Protein AF-A0A0M9E104-F1 (afdb_monomer)

Nearest PDB structures (foldseek):
  3g1c-assembly1_A-2  TM=8.193E-01  e=2.989E+00  Lachnospira eligens ATCC 27750
  3frw-assembly2_D  TM=7.583E-01  e=3.199E+00  Blautia obeum ATCC 29174
  3frw-assembly1_A  TM=7.519E-01  e=3.665E+00  Blautia obeum ATCC 29174
  3kor-assembly1_A  TM=9.163E-01  e=7.233E+00  Staphylococcus aureus subsp. aureus USA300_TCH1516

Secondary structure (DSSP, 8-state):
-HHHHHHHHHHHHHHHHHHHHHHHHHHHHHHHTT--HHHHHHHH---HHHHHHT--

Solvent-accessible surface area (backbone atoms only — not comparable to full-atom values): 3275 Å² total; per-residue (Å²): 119,71,68,61,55,54,50,55,50,52,51,52,51,50,52,54,51,49,54,53,53,51,36,51,55,48,42,53,54,40,48,78,70,70,50,53,70,70,57,44,32,68,76,51,69,51,54,70,72,57,55,54,64,74,74,109

Sequence (56 aa):
LAGKQLIEIGEQIGVKQGSKNEKIKTARKMFQKGFEPKLVKEMTGLPDKEIKKLLQ

Foldseek 3Di:
DVVVVVVVVVVVVVVVVVLVVVLLVVLLVCVVVVDDLVVSCVVSVDDPVSSVVSVD

Radius of gyration: 15.1 Å; Cα contacts (8 Å, |Δi|>4): 24; chains: 1; bounding box: 32×18×42 Å

pLDDT: mean 94.94, std 5.99, range [63.41, 98.44]

Structure (mmCIF, N/CA/C/O backbone):
data_AF-A0A0M9E104-F1
#
_entry.id   AF-A0A0M9E104-F1
#
loop_
_atom_site.group_PDB
_atom_site.id
_atom_site.type_symbol
_atom_site.label_atom_id
_atom_site.label_alt_id
_atom_site.label_comp_id
_atom_site.label_asym_id
_atom_site.label_entity_id
_atom_site.label_seq_id
_atom_site.pdbx_PDB_ins_code
_atom_site.Cartn_x
_atom_site.Cartn_y
_atom_site.Cartn_z
_atom_site.occupancy
_atom_site.B_iso_or_equiv
_atom_site.auth_seq_id
_atom_site.auth_comp_id
_atom_site.auth_asym_id
_atom_site.auth_atom_id
_atom_site.pdbx_PDB_model_num
ATOM 1 N N . LEU A 1 1 ? 20.399 -2.550 -30.498 1.00 63.41 1 LEU A N 1
ATOM 2 C CA . LEU A 1 1 ? 18.957 -2.806 -30.248 1.00 63.41 1 LEU A CA 1
ATOM 3 C C . LEU A 1 1 ? 18.686 -3.364 -28.840 1.00 63.41 1 LEU A C 1
ATOM 5 O O . LEU A 1 1 ? 17.797 -2.837 -28.190 1.00 63.41 1 LEU A O 1
ATOM 9 N N . ALA A 1 2 ? 19.478 -4.310 -28.311 1.00 74.62 2 ALA A N 1
ATOM 10 C CA . ALA A 1 2 ? 19.281 -4.874 -26.960 1.00 74.62 2 ALA A CA 1
ATOM 11 C C . ALA A 1 2 ? 19.401 -3.869 -25.786 1.00 74.62 2 ALA A C 1
ATOM 13 O O . ALA A 1 2 ? 18.643 -3.949 -24.826 1.00 74.62 2 ALA A O 1
ATOM 14 N N . GLY A 1 3 ? 20.307 -2.883 -25.865 1.00 83.75 3 GLY A N 1
ATOM 15 C CA . GLY A 1 3 ? 20.522 -1.923 -24.769 1.00 83.75 3 GLY A CA 1
ATOM 16 C C . GLY A 1 3 ? 19.327 -1.007 -24.476 1.00 83.75 3 GLY A C 1
ATOM 17 O O . GLY A 1 3 ? 19.045 -0.724 -23.318 1.00 83.75 3 GLY A O 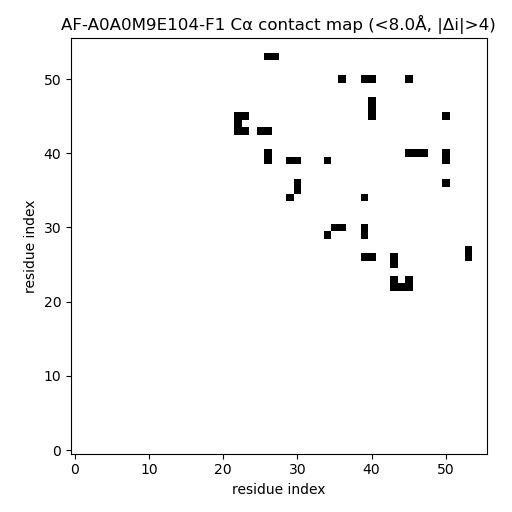1
ATOM 18 N N . LYS A 1 4 ? 18.576 -0.593 -25.506 1.00 88.75 4 LYS A N 1
ATOM 19 C CA . LYS A 1 4 ? 17.410 0.290 -25.339 1.00 88.75 4 LYS A CA 1
ATOM 20 C C . LYS A 1 4 ? 16.264 -0.416 -24.602 1.00 88.75 4 LYS A C 1
ATOM 22 O O . LYS A 1 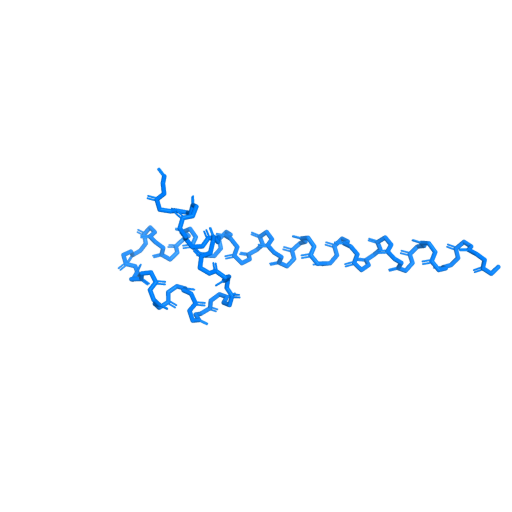4 ? 15.672 0.164 -23.704 1.00 88.75 4 LYS A O 1
ATOM 27 N N . GLN A 1 5 ? 16.024 -1.690 -24.920 1.00 89.50 5 GLN A N 1
ATOM 28 C CA . GLN A 1 5 ? 15.005 -2.501 -24.245 1.00 89.50 5 GLN A CA 1
ATOM 29 C C . GLN A 1 5 ? 15.324 -2.715 -22.759 1.00 89.50 5 GLN A C 1
ATOM 31 O O . GLN A 1 5 ? 14.425 -2.657 -21.927 1.00 89.50 5 GLN A O 1
ATOM 36 N N . LEU A 1 6 ? 16.596 -2.928 -22.405 1.00 92.56 6 LEU A N 1
ATOM 37 C CA . LEU A 1 6 ? 16.998 -3.086 -21.003 1.00 92.56 6 LEU A CA 1
ATOM 38 C C . LEU A 1 6 ? 16.784 -1.804 -20.187 1.00 92.56 6 LEU A C 1
ATOM 40 O O . LEU A 1 6 ? 16.347 -1.885 -19.040 1.00 92.56 6 LEU A O 1
ATOM 44 N N . ILE A 1 7 ? 17.042 -0.635 -20.783 1.00 93.69 7 ILE A N 1
ATOM 45 C CA . ILE A 1 7 ? 16.778 0.666 -20.149 1.00 93.69 7 ILE A CA 1
ATOM 46 C C . ILE A 1 7 ? 15.274 0.850 -19.922 1.00 93.69 7 ILE A C 1
ATOM 48 O O . ILE A 1 7 ? 14.864 1.120 -18.797 1.00 93.69 7 ILE A O 1
ATOM 52 N N . GLU A 1 8 ? 14.447 0.608 -20.943 1.00 94.62 8 GLU A N 1
ATOM 53 C CA . GLU A 1 8 ? 12.985 0.723 -20.833 1.00 94.62 8 GLU A CA 1
ATOM 54 C C . GLU A 1 8 ? 12.407 -0.219 -19.760 1.00 94.62 8 GLU A C 1
ATOM 56 O O . GLU A 1 8 ? 11.523 0.168 -18.993 1.00 94.62 8 GLU A O 1
ATOM 61 N N . ILE A 1 9 ? 12.928 -1.447 -19.647 1.00 94.69 9 ILE A N 1
ATOM 62 C CA . ILE A 1 9 ? 12.539 -2.382 -18.579 1.00 94.69 9 ILE A CA 1
ATOM 63 C C . ILE A 1 9 ? 12.928 -1.825 -17.204 1.00 94.69 9 ILE A C 1
ATOM 65 O O . ILE A 1 9 ? 12.110 -1.851 -16.280 1.00 94.69 9 ILE A O 1
ATOM 69 N N . GLY A 1 10 ? 14.151 -1.309 -17.063 1.00 95.75 10 GLY A N 1
ATOM 70 C CA . GLY A 1 10 ? 14.630 -0.707 -15.818 1.00 95.75 10 GLY A CA 1
ATOM 71 C C . GLY A 1 10 ? 13.767 0.474 -15.371 1.00 95.75 10 GLY A C 1
ATOM 72 O O . GLY A 1 10 ? 13.341 0.527 -14.215 1.00 95.75 10 GLY A O 1
ATOM 73 N N . GLU A 1 11 ? 13.432 1.372 -16.296 1.00 95.75 11 GLU A N 1
ATOM 74 C CA . GLU A 1 11 ? 12.547 2.513 -16.045 1.00 95.75 11 GLU A CA 1
ATOM 75 C C . GLU A 1 11 ? 11.150 2.058 -15.608 1.00 95.75 11 GLU A C 1
ATOM 77 O O . GLU A 1 11 ? 10.629 2.533 -14.595 1.00 95.75 11 GLU A O 1
ATOM 82 N N . GLN A 1 12 ? 10.560 1.075 -16.295 1.00 96.31 12 GLN A N 1
ATOM 83 C CA . GLN A 1 12 ? 9.252 0.535 -15.917 1.00 96.31 12 GLN A CA 1
ATOM 84 C C . GLN A 1 12 ? 9.257 -0.111 -14.527 1.00 96.31 12 GLN A C 1
ATOM 86 O O . GLN A 1 12 ? 8.290 0.044 -13.774 1.00 96.31 12 GLN A O 1
ATOM 91 N N . ILE A 1 13 ? 10.321 -0.836 -14.169 1.00 96.19 13 ILE A N 1
ATOM 92 C CA . ILE A 1 13 ? 10.477 -1.413 -12.827 1.00 96.19 13 ILE A CA 1
ATOM 93 C C . ILE A 1 13 ? 10.559 -0.293 -11.786 1.00 96.19 13 ILE A C 1
ATOM 95 O O . ILE A 1 13 ? 9.847 -0.347 -10.779 1.00 96.19 13 ILE A O 1
ATOM 99 N N . GLY A 1 14 ? 11.361 0.741 -12.048 1.00 96.94 14 GLY A N 1
ATOM 100 C CA . GLY A 1 14 ? 11.499 1.903 -11.171 1.00 96.94 14 GLY A CA 1
ATOM 101 C C . GLY A 1 14 ? 10.167 2.615 -10.931 1.00 96.94 14 GLY A C 1
ATOM 102 O O . GLY A 1 14 ? 9.780 2.829 -9.780 1.00 96.94 14 GLY A O 1
ATOM 103 N N . VAL A 1 15 ? 9.413 2.897 -11.997 1.00 96.56 15 VAL A N 1
ATOM 104 C CA . VAL A 1 15 ? 8.083 3.525 -11.915 1.00 96.56 15 VAL A CA 1
ATOM 105 C C . VAL A 1 15 ? 7.107 2.660 -11.114 1.00 96.56 15 VAL A C 1
ATOM 107 O O . VAL A 1 15 ? 6.424 3.165 -10.218 1.00 96.56 15 VAL A O 1
ATOM 110 N N . LYS A 1 16 ? 7.060 1.345 -11.372 1.00 95.56 16 LYS A N 1
ATOM 111 C CA . LYS A 1 16 ? 6.190 0.417 -10.625 1.00 95.56 16 LYS A CA 1
ATOM 112 C C . LYS A 1 16 ? 6.542 0.388 -9.137 1.00 95.56 16 LYS A C 1
ATOM 114 O O . LYS A 1 16 ? 5.639 0.427 -8.297 1.00 95.56 16 LYS A O 1
ATOM 119 N N . GLN A 1 17 ? 7.831 0.355 -8.804 1.00 95.56 17 GLN A N 1
ATOM 120 C CA . GLN A 1 17 ? 8.285 0.345 -7.416 1.00 95.56 17 GLN A CA 1
ATOM 121 C C . GLN A 1 17 ? 7.982 1.672 -6.709 1.00 95.56 17 GLN A C 1
ATOM 123 O O . GLN A 1 17 ? 7.486 1.660 -5.581 1.00 95.56 17 GLN A O 1
ATOM 128 N N . GLY A 1 18 ? 8.217 2.806 -7.375 1.00 96.75 18 GLY A N 1
ATOM 129 C CA . GLY A 1 18 ? 7.895 4.137 -6.856 1.00 96.75 18 GLY A CA 1
ATOM 130 C C . GLY A 1 18 ? 6.403 4.290 -6.568 1.00 96.75 18 GLY A C 1
ATOM 131 O O . GLY A 1 18 ? 6.022 4.619 -5.443 1.00 96.75 18 GLY A O 1
ATOM 132 N N . SER A 1 19 ? 5.557 3.926 -7.536 1.00 96.62 19 SER A N 1
ATOM 133 C CA . SER A 1 19 ? 4.098 3.952 -7.377 1.00 96.62 19 SER A CA 1
ATOM 134 C C . SER A 1 19 ? 3.631 3.070 -6.213 1.00 96.62 19 SER A C 1
ATOM 136 O O . SER A 1 19 ? 2.804 3.491 -5.400 1.00 96.62 19 SER A O 1
ATOM 138 N N . LYS A 1 20 ? 4.194 1.861 -6.065 1.00 96.25 20 LYS A N 1
ATOM 139 C CA . LYS A 1 20 ? 3.879 0.980 -4.929 1.00 96.25 20 LYS A CA 1
ATOM 140 C C . LYS A 1 20 ? 4.277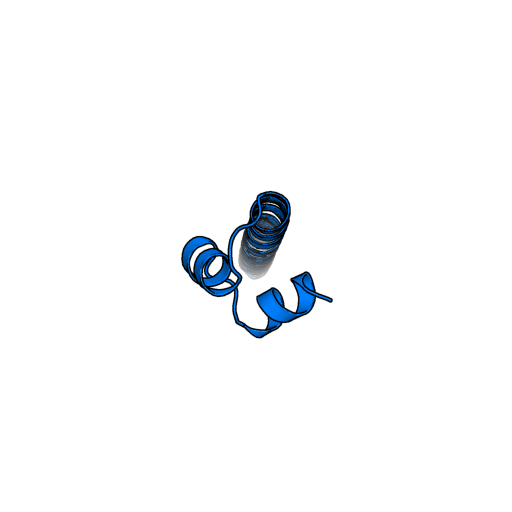 1.611 -3.588 1.00 96.25 20 LYS A C 1
ATOM 142 O O . LYS A 1 20 ? 3.485 1.583 -2.644 1.00 96.25 20 LYS A O 1
ATOM 147 N N . ASN A 1 21 ? 5.477 2.180 -3.499 1.00 97.00 21 ASN A N 1
ATOM 148 C CA . ASN A 1 21 ? 5.983 2.805 -2.275 1.00 97.00 21 ASN A CA 1
ATOM 149 C C . ASN A 1 21 ? 5.126 4.005 -1.851 1.00 97.00 21 ASN A C 1
ATOM 151 O O . ASN A 1 21 ? 4.835 4.175 -0.664 1.00 97.00 21 ASN A O 1
ATOM 155 N N . GLU A 1 22 ? 4.684 4.816 -2.810 1.00 97.81 22 GLU A N 1
ATOM 156 C CA . GLU A 1 22 ? 3.839 5.976 -2.540 1.00 97.81 22 GLU A CA 1
ATOM 157 C C . GLU A 1 22 ? 2.454 5.571 -2.027 1.00 97.81 22 GLU A C 1
ATOM 159 O O . GLU A 1 22 ? 2.003 6.098 -1.008 1.00 97.81 22 GLU A O 1
ATOM 164 N N . LYS A 1 23 ? 1.828 4.554 -2.634 1.00 98.00 23 LYS A N 1
ATOM 165 C CA . LYS A 1 23 ? 0.563 3.983 -2.139 1.00 98.00 23 LYS A CA 1
ATOM 166 C C . LYS A 1 23 ? 0.675 3.515 -0.688 1.00 98.00 23 LYS A C 1
ATOM 168 O O . LYS A 1 23 ? -0.198 3.816 0.122 1.00 98.00 23 LYS A O 1
ATOM 173 N N . ILE A 1 24 ? 1.771 2.836 -0.338 1.00 98.12 24 ILE A N 1
ATOM 174 C CA . ILE A 1 24 ? 2.043 2.391 1.038 1.00 98.12 24 ILE A CA 1
ATOM 175 C C . ILE A 1 24 ? 2.209 3.583 1.991 1.00 98.12 24 ILE A C 1
ATOM 177 O O . ILE A 1 24 ? 1.636 3.590 3.083 1.00 98.12 24 ILE A O 1
ATOM 181 N N . LYS A 1 25 ? 2.968 4.610 1.592 1.00 97.94 25 LYS A N 1
ATOM 182 C CA . LYS A 1 25 ? 3.170 5.823 2.400 1.00 97.94 25 LYS A CA 1
ATOM 183 C C . LYS A 1 25 ? 1.848 6.548 2.656 1.00 97.94 25 LYS A C 1
ATOM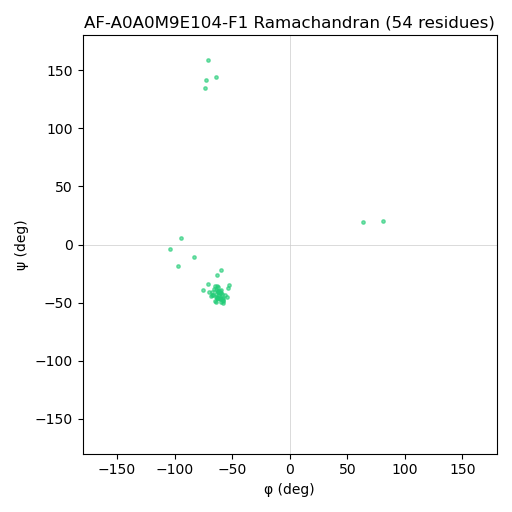 185 O O . LYS A 1 25 ? 1.605 6.988 3.779 1.00 97.94 25 LYS A O 1
ATOM 190 N N . THR A 1 26 ? 0.995 6.641 1.641 1.00 98.19 26 THR A N 1
ATOM 191 C CA . THR A 1 26 ? -0.346 7.219 1.758 1.00 98.19 26 THR A CA 1
ATOM 192 C C . THR A 1 26 ? -1.225 6.386 2.685 1.00 98.19 26 THR A C 1
ATOM 194 O O . THR A 1 26 ? -1.774 6.945 3.631 1.00 98.19 26 THR A O 1
ATOM 197 N N . ALA A 1 27 ? -1.270 5.061 2.514 1.00 98.44 27 ALA A N 1
ATOM 198 C CA . ALA A 1 27 ? -2.027 4.170 3.394 1.00 98.44 27 ALA A CA 1
ATOM 199 C C . ALA A 1 27 ? -1.642 4.343 4.873 1.00 98.44 27 ALA A C 1
ATOM 201 O O . ALA A 1 27 ? -2.515 4.509 5.722 1.00 98.44 27 ALA A O 1
ATOM 202 N N . ARG A 1 28 ? -0.338 4.409 5.186 1.00 98.00 28 ARG A N 1
ATOM 203 C CA . ARG A 1 28 ? 0.150 4.662 6.557 1.00 98.00 28 ARG A CA 1
ATOM 204 C C . ARG A 1 28 ? -0.364 5.984 7.127 1.00 98.00 28 ARG A C 1
ATOM 206 O O . ARG A 1 28 ? -0.833 6.016 8.260 1.00 98.00 28 ARG A O 1
ATOM 213 N N . LYS A 1 29 ? -0.310 7.066 6.344 1.00 98.19 29 LYS A N 1
ATOM 214 C CA . LYS A 1 29 ? -0.834 8.377 6.763 1.00 98.19 29 LYS A CA 1
ATOM 215 C C . LYS A 1 29 ? -2.345 8.349 6.997 1.00 98.19 29 LYS A C 1
ATOM 217 O O . LYS A 1 29 ? -2.827 9.040 7.886 1.00 98.19 29 LYS A O 1
ATOM 222 N N . MET A 1 30 ? -3.090 7.583 6.201 1.00 98.19 30 MET A N 1
ATOM 223 C CA . MET A 1 30 ? -4.537 7.427 6.376 1.00 98.19 30 MET A CA 1
ATOM 224 C C . MET A 1 30 ? -4.857 6.659 7.661 1.00 98.19 30 MET A C 1
ATOM 226 O O . MET A 1 30 ? -5.690 7.114 8.440 1.00 98.19 30 MET A O 1
ATOM 230 N N . PHE A 1 31 ? -4.140 5.570 7.948 1.00 97.94 31 PHE A N 1
ATOM 231 C CA . PHE A 1 31 ? -4.295 4.846 9.214 1.00 97.94 31 PHE A CA 1
ATOM 232 C C . PHE A 1 31 ? -3.977 5.719 10.430 1.00 97.94 31 PHE A C 1
ATOM 234 O O . PHE A 1 31 ? -4.747 5.738 11.384 1.00 97.94 31 PHE A O 1
ATOM 241 N N . GLN A 1 32 ? -2.919 6.532 10.366 1.00 97.25 32 GLN A N 1
ATOM 242 C CA . GLN A 1 32 ? -2.603 7.515 11.414 1.00 97.25 32 GLN A CA 1
ATOM 243 C C . GLN A 1 32 ? -3.714 8.554 11.637 1.00 97.25 32 GLN A C 1
ATOM 245 O O . GLN A 1 32 ? -3.778 9.166 12.698 1.00 97.25 32 GLN A O 1
ATOM 250 N N . LYS A 1 33 ? -4.582 8.766 10.643 1.00 97.69 33 LYS A N 1
ATOM 251 C CA . LYS A 1 33 ? -5.742 9.662 10.716 1.00 97.69 33 LYS A CA 1
ATOM 252 C C . LYS A 1 33 ? -7.040 8.938 11.100 1.00 97.69 33 LYS A C 1
ATOM 254 O O . LYS A 1 33 ? -8.091 9.566 11.065 1.00 97.69 33 LYS A O 1
ATOM 259 N N . GLY A 1 34 ? -6.983 7.649 11.438 1.00 97.38 34 GLY A N 1
ATOM 260 C CA . GLY A 1 34 ? -8.145 6.865 11.866 1.00 97.38 34 GLY A CA 1
ATOM 261 C C . GLY A 1 34 ? -9.020 6.340 10.726 1.00 97.38 34 GLY A C 1
ATOM 262 O O . GLY A 1 34 ? -10.185 6.032 10.949 1.00 97.38 34 GLY A O 1
ATOM 263 N N . PHE A 1 35 ? -8.499 6.253 9.498 1.00 98.12 35 PHE A N 1
ATOM 264 C CA . PHE A 1 35 ? -9.261 5.688 8.384 1.00 98.12 35 PHE A CA 1
ATOM 265 C C . PHE A 1 35 ? -9.367 4.164 8.513 1.00 98.12 35 PHE A C 1
ATOM 267 O O . PHE A 1 35 ? -8.369 3.475 8.721 1.00 98.12 35 PHE A O 1
ATOM 274 N N . GLU A 1 36 ? -10.575 3.643 8.298 1.00 97.69 36 GLU A N 1
ATOM 275 C CA . GLU A 1 36 ? -10.871 2.211 8.328 1.00 97.69 36 GLU A CA 1
ATOM 276 C C . GLU A 1 36 ? -10.133 1.431 7.217 1.00 97.69 36 GLU A C 1
ATOM 278 O O . GLU A 1 36 ? -10.039 1.913 6.080 1.00 97.69 36 GLU A O 1
ATOM 283 N N . PRO A 1 37 ? -9.685 0.182 7.466 1.00 97.06 37 PRO A N 1
ATOM 284 C CA . PRO A 1 37 ? -8.942 -0.623 6.489 1.00 97.06 37 PRO A CA 1
ATOM 285 C C . PRO A 1 37 ? -9.624 -0.791 5.130 1.00 97.06 37 PRO A C 1
ATOM 287 O O . PRO A 1 37 ? -8.951 -0.766 4.096 1.00 97.06 37 PRO A O 1
ATOM 290 N N . LYS A 1 38 ? -10.957 -0.924 5.111 1.00 97.31 38 LYS A N 1
ATOM 291 C CA . LYS A 1 38 ? -11.737 -1.043 3.870 1.00 97.31 38 LYS A CA 1
ATOM 292 C C . LYS A 1 38 ? -11.631 0.223 3.014 1.00 97.31 38 LYS A C 1
ATOM 294 O O . LYS A 1 38 ? -11.414 0.121 1.811 1.00 97.31 38 LYS A O 1
ATOM 299 N N . 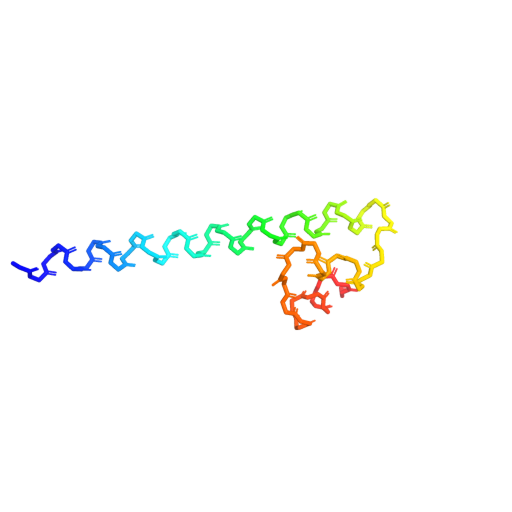LEU A 1 39 ? -11.714 1.395 3.645 1.00 97.88 39 LEU A N 1
ATOM 300 C CA . LEU A 1 39 ? -11.601 2.684 2.967 1.00 97.88 39 LEU A CA 1
ATOM 301 C C . LEU A 1 39 ? -10.168 2.933 2.483 1.00 97.88 39 LEU A C 1
ATOM 303 O O . L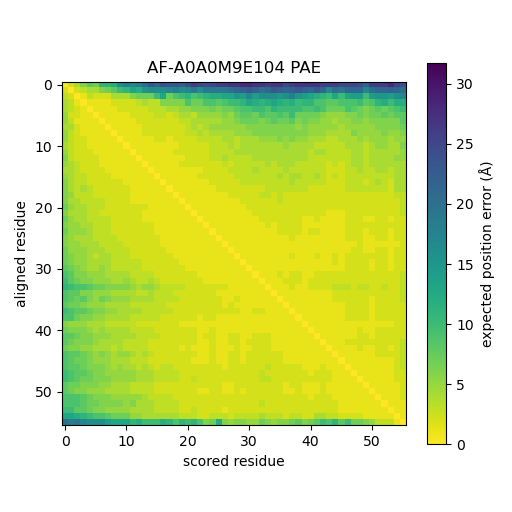EU A 1 39 ? -9.958 3.379 1.359 1.00 97.88 39 LEU A O 1
ATOM 307 N N . VAL A 1 40 ? -9.160 2.588 3.290 1.00 98.12 40 VAL A N 1
ATOM 308 C CA . VAL A 1 40 ? -7.752 2.708 2.876 1.00 98.12 40 VAL A CA 1
ATOM 309 C C . VAL A 1 40 ? -7.446 1.814 1.670 1.00 98.12 40 VAL A C 1
ATOM 311 O O . VAL A 1 40 ? -6.759 2.249 0.742 1.00 98.12 40 VAL A O 1
ATOM 314 N N . LYS A 1 41 ? -7.984 0.589 1.642 1.00 97.88 41 LYS A N 1
ATOM 315 C CA . LYS A 1 41 ? -7.878 -0.322 0.492 1.00 97.88 41 LYS A CA 1
ATOM 316 C C . LYS A 1 41 ? -8.460 0.301 -0.775 1.00 97.88 41 LYS A C 1
ATOM 318 O O . LYS A 1 41 ? -7.788 0.314 -1.802 1.00 97.88 41 LYS A O 1
ATOM 323 N N . GLU A 1 42 ? -9.681 0.816 -0.687 1.00 97.88 42 GLU A N 1
ATOM 324 C CA . GLU A 1 42 ? -10.390 1.429 -1.811 1.00 97.88 42 GLU A CA 1
ATOM 325 C C . GLU A 1 42 ? -9.626 2.637 -2.371 1.00 97.88 42 GLU A C 1
ATOM 327 O O . GLU A 1 42 ? -9.363 2.702 -3.569 1.00 97.88 42 GLU A O 1
ATOM 332 N N . MET A 1 43 ? -9.162 3.530 -1.494 1.00 97.50 43 MET A N 1
ATOM 333 C CA . MET A 1 43 ? -8.487 4.773 -1.884 1.00 97.50 43 MET A CA 1
ATOM 334 C C . MET A 1 43 ? -7.081 4.556 -2.458 1.00 97.50 43 MET A C 1
ATOM 336 O O . MET A 1 43 ? -6.635 5.304 -3.324 1.00 97.50 43 MET A O 1
ATOM 340 N N . THR A 1 44 ? -6.348 3.555 -1.965 1.00 97.12 44 THR A N 1
ATOM 341 C CA . THR A 1 44 ? -4.953 3.313 -2.384 1.00 97.12 44 THR A CA 1
ATOM 342 C C . THR A 1 44 ? -4.823 2.248 -3.471 1.00 97.12 44 THR A C 1
ATOM 344 O O . THR A 1 44 ? -3.785 2.158 -4.138 1.00 97.12 44 THR A O 1
ATOM 347 N N . GLY A 1 45 ? -5.854 1.417 -3.649 1.00 97.31 45 GLY A N 1
ATOM 348 C CA . GLY A 1 45 ? -5.827 0.255 -4.533 1.00 97.31 45 GLY A CA 1
ATOM 349 C C . GLY A 1 45 ? -4.808 -0.808 -4.109 1.00 97.31 45 GLY A C 1
ATOM 350 O O . GLY A 1 45 ? -4.370 -1.605 -4.939 1.00 97.31 45 GLY A O 1
ATOM 351 N N . LEU A 1 46 ? -4.361 -0.797 -2.849 1.00 97.44 46 LEU A N 1
ATOM 352 C CA . LEU A 1 46 ? -3.471 -1.829 -2.320 1.00 9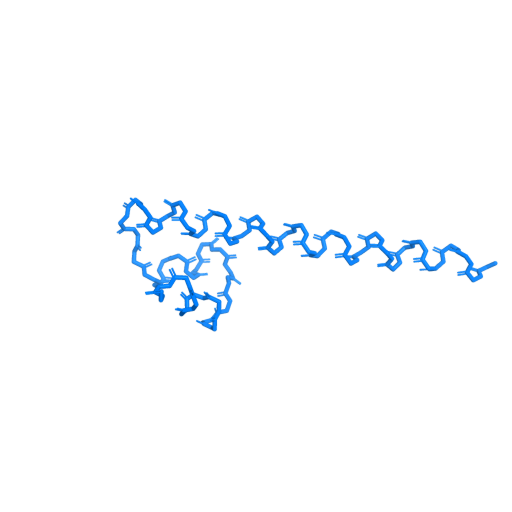7.44 46 LEU A CA 1
ATOM 353 C C . LEU A 1 46 ? -4.242 -3.144 -2.113 1.00 97.44 46 LEU A C 1
ATOM 355 O O . LEU A 1 46 ? -5.389 -3.121 -1.670 1.00 97.44 46 LEU A O 1
ATOM 359 N N . PRO A 1 47 ? -3.632 -4.310 -2.389 1.00 96.50 47 PRO A N 1
ATOM 360 C CA . PRO A 1 47 ? -4.281 -5.593 -2.148 1.00 96.50 47 PRO A CA 1
ATOM 361 C C . PRO A 1 47 ? -4.385 -5.881 -0.646 1.00 96.50 47 PRO A C 1
ATOM 363 O O . PRO A 1 47 ? -3.575 -5.400 0.149 1.00 96.50 47 PRO A O 1
ATOM 366 N N . ASP A 1 48 ? -5.315 -6.760 -0.258 1.00 95.94 48 ASP A N 1
ATOM 367 C CA . ASP A 1 48 ? -5.563 -7.110 1.151 1.00 95.94 48 ASP A CA 1
ATOM 368 C C . ASP A 1 48 ? -4.300 -7.554 1.893 1.00 95.94 48 ASP A C 1
ATOM 370 O O . ASP A 1 48 ? -4.128 -7.255 3.070 1.00 95.94 48 ASP A O 1
ATOM 374 N N . LYS A 1 49 ? -3.381 -8.239 1.202 1.00 96.25 49 LYS A N 1
ATOM 375 C CA . LYS A 1 49 ? -2.100 -8.663 1.777 1.00 96.25 49 LYS A CA 1
ATOM 376 C C . LYS A 1 49 ? -1.247 -7.478 2.236 1.00 96.25 49 LYS A C 1
ATOM 378 O O . LYS A 1 49 ? -0.608 -7.575 3.277 1.00 96.25 49 LYS A O 1
ATOM 383 N 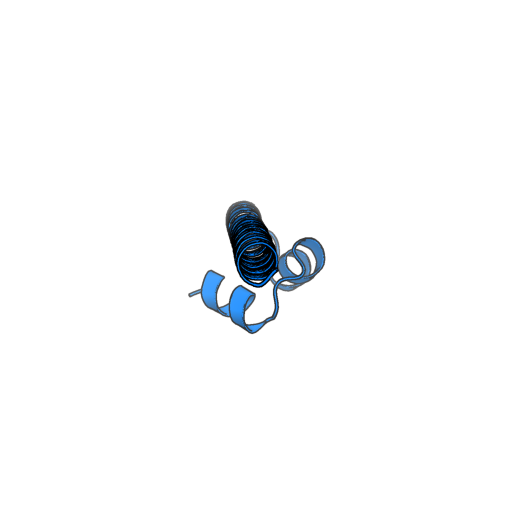N . GLU A 1 50 ? -1.214 -6.389 1.471 1.00 96.06 50 GLU A N 1
ATOM 384 C CA . GLU A 1 50 ? -0.455 -5.190 1.846 1.00 96.06 50 GLU A CA 1
ATOM 385 C C . GLU A 1 50 ? -1.187 -4.417 2.946 1.00 96.06 50 GLU A C 1
ATOM 387 O O . GLU A 1 50 ? -0.553 -3.994 3.903 1.00 96.06 50 GLU A O 1
ATOM 392 N N . ILE A 1 51 ? -2.520 -4.324 2.884 1.00 97.62 51 ILE A N 1
ATOM 393 C CA . ILE A 1 51 ? -3.322 -3.714 3.956 1.00 97.62 51 ILE A CA 1
ATOM 394 C C . ILE A 1 51 ? -3.098 -4.432 5.292 1.00 97.62 51 ILE A C 1
ATOM 396 O O . ILE A 1 51 ? -2.799 -3.785 6.289 1.00 97.62 51 ILE A O 1
ATOM 400 N N . LYS A 1 52 ? -3.148 -5.770 5.306 1.00 95.81 52 LYS A N 1
A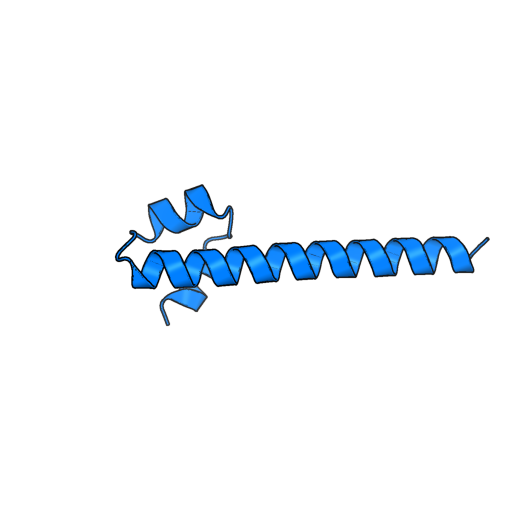TOM 401 C CA . LYS A 1 52 ? -2.894 -6.575 6.511 1.00 95.81 52 LYS A CA 1
ATOM 402 C C . LYS A 1 52 ? -1.491 -6.354 7.077 1.00 95.81 52 LYS A C 1
ATOM 404 O O . LYS A 1 52 ? -1.354 -6.215 8.283 1.00 95.81 52 LYS A O 1
ATOM 409 N N . LYS A 1 53 ? -0.465 -6.272 6.222 1.00 95.81 53 LYS A N 1
ATOM 410 C CA . LYS A 1 53 ? 0.916 -5.984 6.650 1.00 95.81 53 LYS A CA 1
ATOM 411 C C . LYS A 1 53 ? 1.083 -4.606 7.291 1.00 95.81 53 LYS A C 1
ATOM 413 O O . LYS A 1 53 ? 2.029 -4.416 8.038 1.00 95.81 53 LYS A O 1
ATOM 418 N N . LEU A 1 54 ? 0.233 -3.638 6.952 1.00 94.25 54 LEU A N 1
ATOM 419 C CA . LEU A 1 54 ? 0.303 -2.282 7.506 1.00 94.25 54 LEU A CA 1
ATOM 420 C C . LEU A 1 54 ? -0.379 -2.144 8.872 1.00 94.25 54 LEU A C 1
ATOM 422 O O . LEU A 1 54 ? -0.224 -1.102 9.499 1.00 94.25 54 LEU A O 1
ATOM 426 N N . LEU A 1 55 ? -1.130 -3.162 9.298 1.00 89.88 55 LEU A N 1
ATOM 427 C CA . LEU A 1 55 ? -1.850 -3.207 10.573 1.00 89.88 55 LEU A CA 1
ATOM 428 C C . LEU A 1 55 ? -1.168 -4.106 11.619 1.00 89.88 55 LEU A C 1
ATOM 430 O O . LEU A 1 55 ? -1.666 -4.202 12.737 1.00 89.88 55 LEU A O 1
ATOM 434 N N . GLN A 1 56 ? -0.086 -4.791 11.237 1.00 83.38 56 GLN A N 1
ATOM 435 C CA . GLN A 1 56 ? 0.788 -5.552 12.135 1.00 83.38 56 GLN A CA 1
ATOM 436 C C . GLN A 1 56 ? 1.859 -4.633 12.713 1.00 83.38 56 GLN A C 1
ATOM 438 O O . GLN A 1 56 ? 2.170 -4.808 13.908 1.00 83.38 56 GLN A O 1
#

Mean predicted aligned error: 3.57 Å